Protein AF-A0A969N2L9-F1 (afdb_monomer_lite)

Secondary structure (DSSP, 8-state):
----EEEEEE-TTT-PEEEEEESGGGTEETTEEEHHHH-TTTS-TT-EEE-TTTTTSSEEEE-TTT--BSHHHHHHHHHHHS--------

Sequence (90 aa):
MDDYQLSGDFCPECGSLIQWADCTEQHCDDGYIRLHELAPDWYDEDDLEVCNSCHGTGIREWCSNCGCNYSSYLASLARLAFGGEANADG

pLDDT: mean 72.9, std 15.09, range [42.16, 93.5]

Structure (mmCIF, N/CA/C/O backbone):
data_AF-A0A969N2L9-F1
#
_entry.id   AF-A0A969N2L9-F1
#
loop_
_atom_site.group_PDB
_atom_site.id
_atom_site.type_symbol
_atom_site.label_atom_id
_atom_site.label_alt_id
_atom_site.label_comp_id
_atom_site.label_asym_id
_atom_site.label_entity_id
_atom_site.label_seq_id
_atom_site.pdbx_PDB_ins_code
_atom_site.Cartn_x
_atom_site.Cartn_y
_atom_site.Cartn_z
_atom_site.occupancy
_atom_site.B_iso_or_equiv
_atom_site.auth_seq_id
_atom_site.auth_comp_id
_atom_site.auth_asym_id
_atom_site.auth_atom_id
_atom_site.pdbx_PDB_model_num
ATOM 1 N N . MET A 1 1 ? 1.525 -17.387 6.403 1.00 44.62 1 MET A N 1
ATOM 2 C CA . MET A 1 1 ? 1.213 -16.316 7.364 1.00 44.62 1 MET A CA 1
ATOM 3 C C . MET A 1 1 ? 1.065 -15.105 6.492 1.00 44.62 1 MET A C 1
ATOM 5 O O . MET A 1 1 ? 1.988 -14.872 5.742 1.00 44.62 1 MET A O 1
ATOM 9 N N . ASP A 1 2 ? -0.097 -14.473 6.463 1.00 58.03 2 ASP A N 1
ATOM 10 C CA . ASP A 1 2 ? -0.291 -13.290 5.634 1.00 58.03 2 ASP A CA 1
ATOM 11 C C . ASP A 1 2 ? 0.486 -12.112 6.249 1.00 58.03 2 ASP A C 1
ATOM 13 O O . ASP A 1 2 ? 0.240 -11.750 7.402 1.00 58.03 2 ASP A O 1
ATOM 17 N N . ASP A 1 3 ? 1.432 -11.545 5.501 1.00 73.75 3 ASP A N 1
ATOM 18 C CA . ASP A 1 3 ? 2.379 -10.491 5.904 1.00 73.75 3 ASP A CA 1
ATOM 19 C C . ASP A 1 3 ? 1.732 -9.095 6.044 1.00 73.75 3 ASP A C 1
ATOM 21 O O . ASP A 1 3 ? 2.322 -8.065 5.720 1.00 73.75 3 ASP A O 1
ATOM 25 N N . TYR A 1 4 ? 0.490 -9.036 6.530 1.00 77.75 4 TYR A N 1
ATOM 26 C CA . TYR A 1 4 ? -0.220 -7.780 6.754 1.00 77.75 4 TYR A CA 1
ATOM 27 C C . TYR A 1 4 ? -0.005 -7.231 8.166 1.00 77.75 4 TYR A C 1
ATOM 29 O O . TYR A 1 4 ? 0.079 -7.957 9.159 1.00 77.75 4 TYR A O 1
ATOM 37 N N . GLN A 1 5 ? 0.009 -5.909 8.264 1.00 83.38 5 GLN A N 1
ATOM 38 C CA . GLN A 1 5 ? 0.067 -5.148 9.502 1.00 83.38 5 GLN A CA 1
ATOM 39 C C . GLN A 1 5 ? -1.257 -4.413 9.732 1.00 83.38 5 GLN A C 1
ATOM 41 O O . GLN A 1 5 ? -2.007 -4.116 8.804 1.00 83.38 5 GLN A O 1
ATOM 46 N N . LEU A 1 6 ? -1.587 -4.145 10.996 1.00 81.25 6 LEU A N 1
ATOM 47 C CA . LEU A 1 6 ? -2.747 -3.323 11.340 1.00 81.25 6 LEU A CA 1
ATOM 48 C C . LEU A 1 6 ? -2.351 -1.849 11.256 1.00 81.25 6 LEU A C 1
ATOM 50 O O . LEU A 1 6 ? -1.341 -1.437 11.826 1.00 81.25 6 LEU A O 1
ATOM 54 N N . SER A 1 7 ? -3.156 -1.065 10.551 1.00 73.12 7 SER A N 1
ATOM 55 C CA . SER A 1 7 ? -3.060 0.389 10.540 1.00 73.12 7 SER A CA 1
ATOM 56 C C . SER A 1 7 ? -3.594 0.946 11.861 1.00 73.12 7 SER A C 1
ATOM 58 O O . SER A 1 7 ? -4.435 0.325 12.517 1.00 73.12 7 SER A O 1
ATOM 60 N N . GLY A 1 8 ? -3.113 2.126 12.255 1.00 76.81 8 GLY A N 1
ATOM 61 C CA . GLY A 1 8 ? -3.692 2.887 13.367 1.00 76.81 8 GLY A CA 1
ATOM 62 C C . GLY A 1 8 ? -5.059 3.494 13.031 1.00 76.81 8 GLY A C 1
ATOM 63 O O . GLY A 1 8 ? -5.744 3.985 13.929 1.00 76.81 8 GLY A O 1
ATOM 64 N N . ASP A 1 9 ? -5.454 3.447 11.758 1.00 78.81 9 ASP A N 1
ATOM 65 C CA . ASP A 1 9 ? -6.693 4.010 11.243 1.00 78.81 9 ASP A CA 1
ATOM 66 C C . ASP A 1 9 ? -7.867 3.019 11.258 1.00 78.81 9 ASP A C 1
ATOM 68 O O . ASP A 1 9 ? -7.727 1.796 11.119 1.00 78.81 9 ASP A O 1
ATOM 72 N N . PHE A 1 10 ? -9.067 3.583 11.398 1.00 83.00 10 PHE A N 1
ATOM 73 C CA . PHE A 1 10 ? -10.330 2.850 11.416 1.00 83.00 10 PHE A CA 1
ATOM 74 C C . PHE A 1 10 ? -11.090 3.038 10.106 1.00 83.00 10 PHE A C 1
ATOM 76 O O . PHE A 1 10 ? -11.163 4.141 9.568 1.00 83.00 10 PHE A O 1
ATOM 83 N N . CYS A 1 11 ? -11.720 1.964 9.634 1.00 82.19 11 CYS A N 1
ATOM 84 C CA . CYS A 1 11 ? -12.589 1.966 8.465 1.00 82.19 11 CYS A CA 1
ATOM 85 C C . CYS A 1 11 ? -13.783 2.920 8.663 1.00 82.19 11 CYS A C 1
ATOM 87 O O . CYS A 1 11 ? -14.426 2.822 9.711 1.00 82.19 11 CYS A O 1
ATOM 89 N N . PRO A 1 12 ? -14.185 3.780 7.699 1.00 78.12 12 PRO A N 1
ATOM 90 C CA . PRO A 1 12 ? -15.188 4.803 7.955 1.00 78.12 12 PRO A CA 1
ATOM 91 C C . PRO A 1 12 ? -16.601 4.210 7.825 1.00 78.12 12 PRO A C 1
ATOM 93 O O . PRO A 1 12 ? -17.577 4.827 8.231 1.00 78.12 12 PRO A O 1
ATOM 96 N N . GLU A 1 13 ? -16.701 3.002 7.262 1.00 81.75 13 GLU A N 1
ATOM 97 C CA . GLU A 1 13 ? -17.927 2.281 6.962 1.00 81.75 13 GLU A CA 1
ATOM 98 C C . GLU A 1 13 ? -18.315 1.372 8.122 1.00 81.75 13 GLU A C 1
ATOM 100 O O . GLU A 1 13 ? -19.490 1.252 8.452 1.00 81.75 13 GLU A O 1
ATOM 105 N N . CYS A 1 14 ? 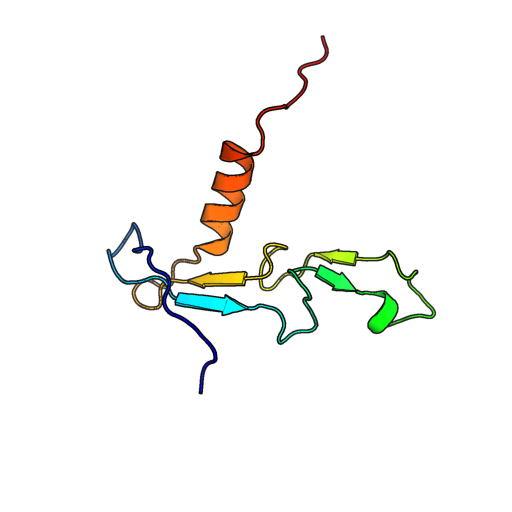-17.332 0.723 8.756 1.00 86.06 14 CYS A N 1
ATOM 106 C CA . CYS A 1 14 ? -17.595 -0.267 9.801 1.00 86.06 14 CYS A CA 1
ATOM 107 C C . CYS A 1 14 ? -16.825 -0.048 11.108 1.00 86.06 14 CYS A C 1
ATOM 109 O O . CYS A 1 14 ? -17.025 -0.807 12.054 1.00 86.06 14 CYS A O 1
ATOM 111 N N . GLY A 1 15 ? -15.927 0.940 11.181 1.00 83.44 15 GLY A N 1
ATOM 112 C CA . GLY A 1 15 ? -15.149 1.250 12.385 1.00 83.44 15 GLY A CA 1
ATOM 113 C C . GLY A 1 15 ? -14.125 0.185 12.790 1.00 83.44 15 GLY A C 1
ATOM 114 O O . GLY A 1 15 ? -13.586 0.254 13.888 1.00 83.44 15 GLY A O 1
ATOM 115 N N . SER A 1 16 ? -13.864 -0.819 11.947 1.00 87.38 16 SER A N 1
ATOM 116 C CA . SER A 1 16 ? -12.831 -1.834 12.202 1.00 87.38 16 SER A CA 1
ATOM 117 C C . SER A 1 16 ? -11.442 -1.324 11.826 1.00 87.38 16 SER A C 1
ATOM 119 O O . SER A 1 16 ? -11.326 -0.457 10.963 1.00 87.38 16 SER A O 1
ATOM 121 N N . LEU A 1 17 ? -10.391 -1.886 12.428 1.00 84.56 17 LEU A N 1
ATOM 122 C CA . LEU A 1 17 ? -9.011 -1.549 12.069 1.00 84.56 17 LEU A CA 1
ATOM 123 C C . LEU A 1 17 ? -8.723 -1.910 10.610 1.00 84.56 17 LEU A C 1
ATOM 125 O O . LEU A 1 17 ? -9.091 -2.992 10.133 1.00 84.56 17 LEU A O 1
ATOM 129 N N . ILE A 1 18 ? -8.070 -0.990 9.912 1.00 85.31 18 ILE A N 1
ATOM 130 C CA . ILE A 1 18 ? -7.614 -1.199 8.540 1.00 85.31 18 ILE A CA 1
ATOM 131 C C . ILE A 1 18 ? -6.360 -2.068 8.584 1.00 85.31 18 ILE A C 1
ATOM 133 O O . ILE A 1 18 ? -5.542 -1.957 9.493 1.00 85.31 18 ILE A O 1
ATOM 137 N N . GLN A 1 19 ? -6.223 -2.963 7.618 1.00 87.38 19 GLN A N 1
ATOM 138 C CA . GLN A 1 19 ? -5.019 -3.752 7.407 1.00 87.38 19 GLN A CA 1
ATOM 139 C C . GLN A 1 19 ? -4.254 -3.159 6.239 1.00 87.38 19 GLN A C 1
ATOM 141 O O . GLN A 1 19 ? -4.859 -2.706 5.268 1.00 87.38 19 GLN A O 1
ATOM 146 N N . TRP A 1 20 ? -2.936 -3.168 6.334 1.00 82.75 20 TRP A N 1
ATOM 147 C CA . TRP A 1 20 ? -2.058 -2.734 5.269 1.00 82.75 20 TRP A CA 1
ATOM 148 C C . TRP A 1 20 ? -0.949 -3.752 5.052 1.00 82.75 20 TRP A C 1
ATOM 150 O O . TRP A 1 20 ? -0.572 -4.483 5.963 1.00 82.75 20 TRP A O 1
ATOM 160 N N . ALA A 1 21 ? -0.451 -3.830 3.830 1.00 82.44 21 ALA A N 1
ATOM 161 C CA . ALA A 1 21 ? 0.719 -4.626 3.498 1.00 82.44 21 ALA A CA 1
ATOM 162 C C . ALA A 1 21 ? 1.525 -3.908 2.422 1.00 82.44 21 ALA A C 1
ATOM 164 O O . ALA A 1 21 ? 0.948 -3.247 1.550 1.00 82.44 21 ALA A O 1
ATOM 165 N N . ASP A 1 22 ? 2.842 -4.058 2.482 1.00 78.69 22 ASP A N 1
ATOM 166 C CA . ASP A 1 22 ? 3.738 -3.613 1.424 1.00 78.69 22 ASP A CA 1
ATOM 167 C C . ASP A 1 22 ? 3.441 -4.361 0.122 1.00 78.69 22 ASP A C 1
ATOM 169 O O . ASP A 1 22 ? 3.177 -5.565 0.105 1.00 78.69 22 ASP A O 1
ATOM 173 N N . CYS A 1 23 ? 3.475 -3.641 -0.996 1.00 76.75 23 CYS A N 1
ATOM 174 C CA . CYS A 1 23 ? 3.345 -4.242 -2.322 1.00 76.75 23 CYS A CA 1
ATOM 175 C C . CYS A 1 23 ? 4.677 -4.783 -2.868 1.00 76.75 23 CYS A C 1
ATOM 177 O O . CYS A 1 23 ? 4.703 -5.364 -3.954 1.00 76.75 23 CYS A O 1
ATOM 179 N N . THR A 1 24 ? 5.756 -4.660 -2.092 1.00 68.94 24 THR A N 1
ATOM 180 C CA . THR A 1 24 ? 7.130 -5.047 -2.442 1.00 68.94 24 THR A CA 1
ATOM 181 C C . THR A 1 24 ? 7.274 -6.528 -2.805 1.00 68.94 24 THR A C 1
ATOM 183 O O . THR A 1 24 ? 8.153 -6.887 -3.584 1.00 68.94 24 THR A O 1
ATOM 186 N N . GLU A 1 25 ? 6.383 -7.402 -2.328 1.00 63.88 25 GLU A N 1
ATOM 187 C CA . GLU A 1 25 ? 6.431 -8.842 -2.628 1.00 63.88 25 GLU A CA 1
ATOM 188 C C . GLU A 1 25 ? 6.198 -9.202 -4.110 1.00 63.88 25 GLU A C 1
ATOM 190 O O . GLU A 1 25 ? 6.495 -10.326 -4.508 1.00 63.88 25 GLU A O 1
ATOM 195 N N . GLN A 1 26 ? 5.701 -8.284 -4.951 1.00 62.06 26 GLN A N 1
ATOM 196 C CA . GLN A 1 26 ? 5.333 -8.580 -6.347 1.00 62.06 26 GLN A CA 1
ATOM 197 C C . GLN A 1 26 ? 6.146 -7.825 -7.410 1.00 62.06 26 GLN A C 1
ATOM 199 O O . GLN A 1 26 ? 5.605 -7.479 -8.456 1.00 62.06 26 GLN A O 1
ATOM 204 N N . HIS A 1 27 ? 7.434 -7.557 -7.166 1.00 67.69 27 HIS A N 1
ATOM 205 C CA . HIS A 1 27 ? 8.265 -6.697 -8.035 1.00 67.69 27 HIS A CA 1
ATOM 206 C C . HIS A 1 27 ? 7.729 -5.260 -8.170 1.00 67.69 27 HIS A C 1
ATOM 208 O O . HIS A 1 27 ? 8.094 -4.540 -9.096 1.00 67.69 27 HIS A O 1
ATOM 214 N N . CYS A 1 28 ? 6.869 -4.849 -7.236 1.00 75.38 28 CYS A N 1
ATOM 215 C CA . CYS A 1 28 ? 6.371 -3.489 -7.118 1.00 75.38 28 CYS A CA 1
ATOM 216 C C . CYS A 1 28 ? 7.141 -2.772 -6.012 1.00 75.38 28 CYS A C 1
ATOM 218 O O . CYS A 1 28 ? 6.690 -2.715 -4.869 1.00 75.38 28 CYS A O 1
ATOM 220 N N . ASP A 1 29 ? 8.313 -2.256 -6.357 1.00 74.88 29 ASP A N 1
ATOM 221 C CA . ASP A 1 29 ? 9.163 -1.484 -5.456 1.00 74.88 29 ASP A CA 1
ATOM 222 C C . ASP A 1 29 ? 8.580 -0.071 -5.322 1.00 74.88 29 ASP A C 1
ATOM 224 O O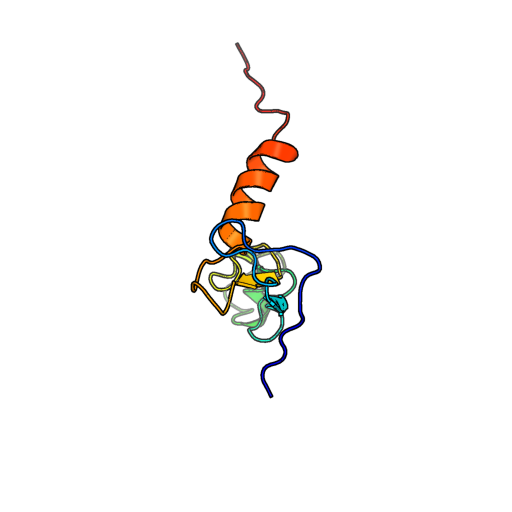 . ASP A 1 29 ? 8.396 0.628 -6.318 1.00 74.88 29 ASP A O 1
ATOM 228 N N . ASP A 1 30 ? 8.185 0.317 -4.107 1.00 74.31 30 ASP A N 1
ATOM 229 C CA . ASP A 1 30 ? 7.507 1.599 -3.829 1.00 74.31 30 ASP A CA 1
ATOM 230 C C . ASP A 1 30 ? 6.227 1.833 -4.670 1.00 74.31 30 ASP A C 1
ATOM 232 O O . ASP A 1 30 ? 5.744 2.944 -4.862 1.00 74.31 30 ASP A O 1
ATOM 236 N N . GLY A 1 31 ? 5.637 0.749 -5.184 1.00 77.00 31 GLY A N 1
ATOM 237 C CA . GLY A 1 31 ? 4.440 0.786 -6.021 1.00 77.00 31 GLY A CA 1
ATOM 238 C C . GLY A 1 31 ? 4.706 0.951 -7.510 1.00 77.00 31 GLY A C 1
ATOM 239 O O . GLY A 1 31 ? 3.755 1.067 -8.287 1.00 77.00 31 GLY A O 1
ATOM 240 N N . TYR A 1 32 ? 5.965 0.868 -7.921 1.00 82.38 32 TYR A N 1
ATOM 241 C CA . TYR A 1 32 ? 6.377 0.874 -9.314 1.00 82.38 32 TYR A CA 1
ATOM 242 C C . TYR A 1 32 ? 7.081 -0.431 -9.667 1.00 82.38 32 TYR A C 1
ATOM 244 O O . TYR A 1 32 ? 7.779 -1.038 -8.861 1.00 82.38 32 TYR A O 1
ATOM 252 N N . ILE A 1 33 ? 6.878 -0.872 -10.896 1.00 86.00 33 ILE A N 1
ATOM 253 C CA . ILE A 1 33 ? 7.534 -2.030 -11.475 1.00 86.00 33 ILE A CA 1
ATOM 254 C C . ILE A 1 33 ? 8.652 -1.498 -12.362 1.00 86.00 33 ILE A C 1
ATOM 256 O O . ILE A 1 33 ? 8.391 -0.767 -13.318 1.00 86.00 33 ILE A O 1
ATOM 260 N N . ARG A 1 34 ? 9.897 -1.865 -12.052 1.00 87.06 34 ARG A N 1
ATOM 261 C CA . ARG A 1 34 ? 11.057 -1.546 -12.892 1.00 87.06 34 ARG A CA 1
ATOM 262 C C . ARG A 1 34 ? 11.056 -2.465 -14.110 1.00 87.06 34 ARG A C 1
ATOM 264 O O . ARG A 1 34 ? 11.462 -3.623 -14.013 1.00 87.06 34 ARG A O 1
ATOM 271 N N . LEU A 1 35 ? 10.591 -1.970 -15.258 1.00 86.94 35 LEU A N 1
ATOM 272 C CA . LEU A 1 35 ? 10.437 -2.777 -16.476 1.00 86.94 35 LEU A CA 1
ATOM 273 C C . LEU A 1 35 ? 11.785 -3.294 -16.997 1.00 86.94 35 LEU A C 1
ATOM 275 O O . LEU A 1 35 ? 11.857 -4.412 -17.511 1.00 86.94 35 LEU A O 1
ATOM 279 N N . HIS A 1 36 ? 12.860 -2.535 -16.770 1.00 86.94 36 HIS A N 1
ATOM 280 C CA . HIS A 1 36 ? 14.228 -2.954 -17.071 1.00 86.94 36 HIS A CA 1
ATOM 281 C C . HIS A 1 36 ? 14.637 -4.249 -16.356 1.00 86.94 36 HIS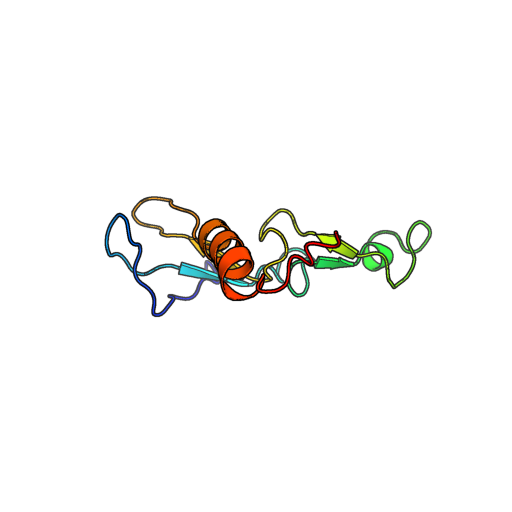 A C 1
ATOM 283 O O . HIS A 1 36 ? 15.318 -5.085 -16.940 1.00 86.94 36 HIS A O 1
ATOM 289 N N . GLU A 1 37 ? 14.195 -4.468 -15.111 1.00 85.56 37 GLU A N 1
ATOM 290 C CA . GLU A 1 37 ? 14.521 -5.700 -14.377 1.00 85.56 37 GLU A CA 1
ATOM 291 C C . GLU A 1 37 ? 13.815 -6.933 -14.967 1.00 85.56 37 GLU A C 1
ATOM 293 O O . GLU A 1 37 ? 14.306 -8.054 -14.829 1.00 85.56 37 GLU A O 1
ATOM 298 N N . LEU A 1 38 ? 12.678 -6.740 -15.642 1.00 83.81 38 LEU A N 1
ATOM 299 C CA . LEU A 1 38 ? 11.913 -7.811 -16.286 1.00 83.81 38 LEU A CA 1
ATOM 300 C C . LEU A 1 38 ? 12.389 -8.097 -17.713 1.00 83.81 38 LEU A C 1
ATOM 302 O O . LEU A 1 38 ? 12.452 -9.260 -18.119 1.00 83.81 38 LEU A O 1
ATOM 306 N N . ALA A 1 39 ? 12.689 -7.052 -18.484 1.00 88.00 39 ALA A N 1
ATOM 307 C CA . ALA A 1 39 ? 13.079 -7.158 -19.885 1.00 88.00 39 ALA A CA 1
ATOM 308 C C . ALA A 1 39 ? 14.094 -6.057 -20.267 1.00 88.00 39 ALA A C 1
ATOM 310 O O . ALA A 1 39 ? 13.734 -5.098 -20.951 1.00 88.00 39 ALA A O 1
ATOM 311 N N . PRO A 1 40 ? 15.375 -6.210 -19.883 1.00 88.00 40 PRO A N 1
ATOM 312 C CA . PRO A 1 40 ? 16.401 -5.178 -20.069 1.00 88.00 40 PRO A CA 1
ATOM 313 C C . PRO A 1 40 ? 16.735 -4.892 -21.540 1.00 88.00 40 PRO A C 1
ATOM 315 O O . PRO A 1 40 ? 17.232 -3.821 -21.861 1.00 88.00 40 PRO A O 1
ATOM 318 N N . ASP A 1 41 ? 16.452 -5.829 -22.452 1.00 93.50 41 ASP A N 1
ATOM 319 C CA . ASP A 1 41 ? 16.606 -5.623 -23.899 1.00 93.50 41 ASP A CA 1
ATOM 320 C C . ASP A 1 41 ? 15.512 -4.726 -24.513 1.00 93.50 41 ASP A C 1
ATOM 322 O O . ASP A 1 41 ? 15.662 -4.267 -25.646 1.00 93.50 41 ASP A O 1
ATOM 326 N N . TRP A 1 42 ? 14.394 -4.518 -23.809 1.00 91.38 42 TRP A N 1
ATOM 327 C CA . TRP A 1 42 ? 13.211 -3.813 -24.324 1.00 91.38 42 TRP A CA 1
ATOM 328 C C . TRP A 1 42 ? 12.933 -2.480 -23.631 1.00 91.38 42 TRP A C 1
ATOM 330 O O . TRP A 1 42 ? 12.208 -1.663 -24.196 1.00 91.38 42 TRP A O 1
ATOM 340 N N . TYR A 1 43 ? 13.484 -2.277 -22.437 1.00 89.81 43 TYR A N 1
ATOM 341 C CA . TYR A 1 43 ? 13.196 -1.143 -21.565 1.00 89.81 43 TYR A CA 1
ATOM 342 C C . TYR A 1 43 ? 14.492 -0.562 -21.010 1.00 89.81 43 TYR A C 1
ATOM 344 O O . TYR A 1 43 ? 15.423 -1.316 -20.719 1.00 89.81 43 TYR A O 1
ATOM 352 N N . ASP A 1 44 ? 14.545 0.753 -20.837 1.00 90.81 44 ASP A N 1
ATOM 353 C CA . ASP A 1 44 ? 15.668 1.461 -20.223 1.00 90.81 44 ASP A CA 1
ATOM 354 C C . ASP A 1 44 ? 15.558 1.441 -18.685 1.00 90.81 44 ASP A C 1
ATOM 356 O O . ASP A 1 44 ? 14.492 1.191 -18.128 1.0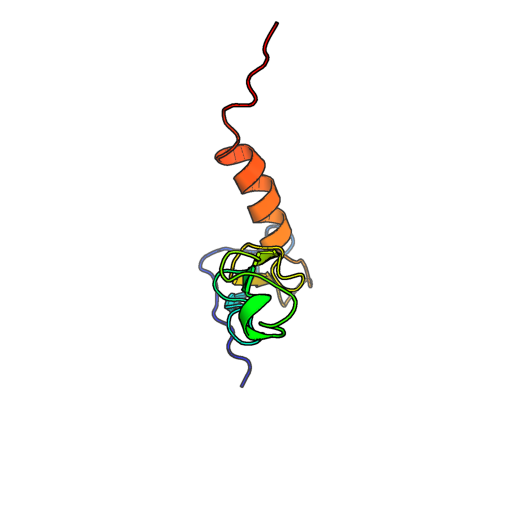0 90.81 44 ASP A O 1
ATOM 360 N N . GLU A 1 45 ? 16.655 1.713 -17.970 1.00 86.19 45 GLU A N 1
ATOM 361 C CA . GLU A 1 45 ? 16.710 1.677 -16.491 1.00 86.19 45 GLU A CA 1
ATOM 362 C C . GLU A 1 45 ? 15.694 2.618 -15.802 1.00 86.19 45 GLU A C 1
ATOM 364 O O . GLU A 1 45 ? 15.290 2.362 -14.667 1.00 86.19 45 GLU A O 1
ATOM 369 N N . ASP A 1 46 ? 15.257 3.674 -16.497 1.00 84.44 46 ASP A N 1
ATOM 370 C CA . ASP A 1 46 ? 14.253 4.647 -16.040 1.00 84.44 46 ASP A CA 1
ATOM 371 C C . ASP A 1 46 ? 12.799 4.257 -16.394 1.00 84.44 46 ASP A C 1
ATOM 373 O O . ASP A 1 46 ? 11.859 4.941 -15.979 1.00 84.44 46 ASP A O 1
ATOM 377 N N . ASP A 1 47 ? 12.570 3.171 -17.144 1.00 86.44 47 ASP A N 1
ATOM 378 C CA . ASP A 1 47 ? 11.219 2.724 -17.494 1.00 86.44 47 ASP A CA 1
ATOM 379 C C . ASP A 1 47 ? 10.520 2.069 -16.289 1.00 86.44 47 ASP A C 1
ATOM 381 O O . ASP A 1 47 ? 10.757 0.908 -15.924 1.00 86.44 47 ASP A O 1
ATOM 385 N N . LEU A 1 48 ? 9.611 2.838 -15.685 1.00 85.69 48 LEU A N 1
ATOM 386 C CA . LEU A 1 48 ? 8.776 2.439 -14.556 1.00 85.69 48 LEU A CA 1
ATOM 387 C C . LEU A 1 48 ? 7.312 2.285 -14.981 1.00 85.69 48 LEU A C 1
ATOM 389 O O . LEU A 1 48 ? 6.723 3.188 -15.577 1.00 85.69 48 LEU A O 1
ATOM 393 N N . GLU A 1 49 ? 6.685 1.179 -14.589 1.00 85.25 49 GLU A N 1
ATOM 394 C CA . GLU A 1 49 ? 5.241 0.973 -14.725 1.00 85.25 49 GLU A CA 1
ATOM 395 C C . GLU A 1 49 ? 4.547 1.059 -13.365 1.00 85.25 49 GLU A C 1
ATOM 397 O O . GLU A 1 49 ? 5.038 0.554 -12.359 1.00 85.25 49 GLU A O 1
ATOM 402 N N . VAL A 1 50 ? 3.374 1.691 -13.313 1.00 83.12 50 VAL A N 1
ATOM 403 C CA . VAL A 1 50 ? 2.583 1.755 -12.079 1.00 83.12 50 VAL A CA 1
ATOM 404 C C . VAL A 1 50 ? 2.078 0.359 -11.725 1.00 83.12 50 VAL A C 1
ATOM 406 O O . VAL A 1 50 ? 1.350 -0.270 -12.493 1.00 83.12 50 VAL A O 1
ATOM 409 N N . CYS A 1 51 ? 2.395 -0.102 -10.518 1.00 82.81 51 CYS A N 1
ATOM 410 C CA . CYS A 1 51 ? 1.925 -1.386 -10.029 1.00 82.81 51 CYS A CA 1
ATOM 411 C C . CYS A 1 51 ? 0.402 -1.406 -9.914 1.00 82.81 51 CYS A C 1
ATOM 413 O O . CYS A 1 51 ? -0.180 -0.663 -9.124 1.00 82.81 51 CYS A O 1
ATOM 415 N N . ASN A 1 52 ? -0.262 -2.319 -10.618 1.00 75.12 52 ASN A N 1
ATOM 416 C CA . ASN A 1 52 ? -1.721 -2.418 -10.562 1.00 75.12 52 ASN A CA 1
ATOM 417 C C . ASN A 1 52 ? -2.241 -2.971 -9.215 1.00 75.12 52 ASN A C 1
ATOM 419 O O . ASN A 1 52 ? -3.410 -2.815 -8.889 1.00 75.12 52 ASN A O 1
ATOM 423 N N . SER A 1 53 ? -1.396 -3.611 -8.399 1.00 73.44 53 SER A N 1
ATOM 424 C CA . SER A 1 53 ? -1.820 -4.155 -7.097 1.00 73.44 53 SER A CA 1
ATOM 425 C C . SER A 1 53 ? -1.948 -3.104 -5.988 1.00 73.44 53 SER A C 1
ATOM 427 O O . SER A 1 53 ? -2.801 -3.258 -5.116 1.00 73.44 53 SER A O 1
ATOM 429 N N . CYS A 1 54 ? -1.138 -2.042 -6.020 1.00 74.44 54 CYS A N 1
ATOM 430 C CA . CYS A 1 54 ? -1.218 -0.907 -5.085 1.00 74.44 54 CYS A CA 1
ATOM 431 C C . CYS A 1 54 ? -1.459 0.436 -5.787 1.00 74.44 54 CYS A C 1
ATOM 433 O O . CYS A 1 54 ? -1.398 1.478 -5.155 1.00 74.44 54 CYS A O 1
ATOM 435 N N . HIS A 1 55 ? -1.705 0.442 -7.096 1.00 75.69 55 HIS A N 1
ATOM 436 C CA . HIS A 1 55 ? -1.931 1.653 -7.890 1.00 75.69 55 HIS A CA 1
ATOM 437 C C . HIS A 1 55 ? -0.857 2.747 -7.703 1.00 75.69 55 HIS A C 1
ATOM 439 O O . HIS A 1 55 ? -1.178 3.936 -7.737 1.00 75.69 55 HIS A O 1
ATOM 445 N N . GLY A 1 56 ? 0.409 2.365 -7.498 1.00 73.88 56 GLY A N 1
ATOM 446 C CA . GLY A 1 56 ? 1.508 3.326 -7.342 1.00 73.88 56 GLY A CA 1
ATOM 447 C C . GLY A 1 56 ? 1.678 3.916 -5.944 1.00 73.88 56 GLY A C 1
ATOM 448 O O . GLY A 1 56 ? 2.388 4.905 -5.807 1.00 73.88 56 GLY A O 1
ATOM 449 N N . THR A 1 57 ? 1.027 3.363 -4.912 1.00 75.19 57 THR A N 1
ATOM 450 C CA . THR A 1 57 ? 1.163 3.859 -3.527 1.00 75.19 57 THR A CA 1
ATOM 451 C C . THR A 1 57 ? 2.208 3.116 -2.697 1.00 75.19 57 THR A C 1
ATOM 453 O O . THR A 1 57 ? 2.411 3.473 -1.542 1.00 75.19 57 THR A O 1
ATOM 456 N N . GLY A 1 58 ? 2.796 2.031 -3.211 1.00 78.12 58 GLY A N 1
ATOM 457 C CA . GLY A 1 58 ? 3.751 1.180 -2.482 1.00 78.12 58 GLY A CA 1
ATOM 458 C C . GLY A 1 58 ? 3.131 0.274 -1.422 1.00 78.12 58 GLY A C 1
ATOM 459 O O . GLY A 1 58 ? 3.631 -0.819 -1.179 1.00 78.12 58 GLY A O 1
ATOM 460 N N . ILE A 1 59 ? 1.976 0.650 -0.880 1.00 78.25 59 ILE A N 1
ATOM 461 C CA . ILE A 1 59 ? 1.232 -0.118 0.121 1.00 78.25 59 ILE A CA 1
ATOM 462 C C . ILE A 1 59 ? -0.203 -0.390 -0.336 1.00 78.25 59 ILE A C 1
ATOM 464 O O . ILE A 1 59 ? -0.845 0.451 -0.964 1.00 78.25 59 ILE A O 1
ATOM 468 N N . ARG A 1 60 ? -0.740 -1.563 -0.003 1.00 79.75 60 ARG A N 1
ATOM 469 C CA . ARG A 1 60 ? -2.167 -1.891 -0.152 1.00 79.75 60 ARG A CA 1
ATOM 470 C C . ARG A 1 60 ? -2.843 -1.800 1.204 1.00 79.75 60 ARG A C 1
ATOM 472 O O . ARG A 1 60 ? -2.398 -2.446 2.140 1.00 79.75 60 ARG A O 1
ATOM 479 N N . GLU A 1 61 ? -3.953 -1.078 1.288 1.00 82.06 61 GLU A N 1
ATOM 480 C CA . GLU A 1 61 ? -4.744 -0.940 2.512 1.00 82.06 61 GLU A CA 1
ATOM 481 C C . GLU A 1 61 ? -6.161 -1.448 2.273 1.00 82.06 61 GLU A C 1
ATOM 483 O O . GLU A 1 61 ? -6.807 -1.075 1.292 1.00 82.06 61 GLU A O 1
ATOM 488 N N . TRP A 1 62 ? -6.673 -2.296 3.156 1.00 83.25 62 TRP A N 1
ATOM 489 C CA . TRP A 1 62 ? -8.017 -2.849 3.049 1.00 83.25 62 TRP A CA 1
ATOM 490 C C . TRP A 1 62 ? -8.620 -3.114 4.424 1.00 83.25 62 TRP A C 1
ATOM 492 O O . TRP A 1 62 ? -7.927 -3.372 5.406 1.00 83.25 62 TRP A O 1
ATOM 502 N N . CYS A 1 63 ? -9.945 -3.080 4.508 1.00 86.88 63 CYS A N 1
ATOM 503 C CA . CYS A 1 63 ? -10.654 -3.511 5.702 1.00 86.88 63 CYS A CA 1
ATOM 504 C C . CYS A 1 63 ? -11.130 -4.957 5.540 1.00 86.88 63 CYS A C 1
ATOM 506 O O . CYS A 1 63 ? -12.011 -5.230 4.729 1.00 86.88 63 CYS A O 1
ATOM 508 N N . SER A 1 64 ? -10.620 -5.882 6.352 1.00 83.94 64 SER A N 1
ATOM 509 C CA . SER A 1 64 ? -11.037 -7.296 6.304 1.00 83.94 64 SER A CA 1
ATOM 510 C C . SER A 1 64 ? -12.465 -7.553 6.804 1.00 83.94 64 SER A C 1
ATOM 512 O O . SER A 1 64 ? -12.983 -8.647 6.612 1.00 83.94 64 SER A O 1
ATOM 514 N N . ASN A 1 65 ? -13.114 -6.565 7.430 1.00 85.31 65 ASN A N 1
ATOM 515 C CA . ASN A 1 65 ? -14.482 -6.703 7.932 1.00 85.31 65 ASN A CA 1
ATOM 516 C C . ASN A 1 65 ? -15.542 -6.382 6.863 1.00 85.31 65 ASN A C 1
ATOM 518 O O . ASN A 1 65 ? -16.492 -7.139 6.694 1.00 85.31 65 ASN A O 1
ATOM 522 N N . CYS A 1 66 ? -15.384 -5.277 6.126 1.00 83.75 66 CYS A N 1
ATOM 523 C CA . CYS A 1 66 ? -16.327 -4.866 5.075 1.00 83.75 66 CYS A CA 1
ATOM 524 C C . CYS A 1 66 ? -15.802 -5.060 3.644 1.00 83.75 66 CYS A C 1
ATOM 526 O O . CYS A 1 66 ? -16.571 -4.933 2.697 1.00 83.75 66 CYS A O 1
ATOM 528 N N . GLY A 1 67 ? -14.515 -5.373 3.466 1.00 77.12 67 GLY A N 1
ATOM 529 C CA . GLY A 1 67 ? -13.891 -5.574 2.156 1.00 77.12 67 GLY A CA 1
ATOM 530 C C . GLY A 1 67 ? -13.518 -4.284 1.419 1.00 77.12 67 GLY A C 1
ATOM 531 O O . GLY A 1 67 ? -13.083 -4.351 0.272 1.00 77.12 67 GLY A O 1
ATOM 532 N N . CYS A 1 68 ? -13.672 -3.111 2.042 1.00 75.12 68 CYS A N 1
ATOM 533 C CA . CYS A 1 68 ? -13.374 -1.835 1.392 1.00 75.12 68 CYS A CA 1
ATOM 534 C C . CYS A 1 68 ? -11.859 -1.643 1.223 1.00 75.12 68 CYS A C 1
ATOM 536 O O . CYS A 1 68 ? -11.095 -1.836 2.173 1.00 75.12 68 CYS A O 1
ATOM 538 N N . ASN A 1 69 ? -11.433 -1.240 0.021 1.00 71.44 69 ASN A N 1
ATOM 539 C CA . ASN A 1 69 ? -10.040 -0.920 -0.288 1.00 71.44 69 ASN A CA 1
ATOM 540 C C . ASN A 1 69 ? -9.761 0.563 0.006 1.00 71.44 69 ASN A C 1
ATOM 542 O O . ASN A 1 69 ? -10.397 1.462 -0.550 1.00 71.44 69 ASN A O 1
ATOM 546 N N . TYR A 1 70 ? -8.817 0.799 0.907 1.00 69.56 70 TYR A N 1
ATOM 547 C CA . TYR A 1 70 ? -8.471 2.107 1.447 1.00 69.56 70 TYR A CA 1
ATOM 548 C C . TYR A 1 70 ? -7.374 2.827 0.675 1.00 69.56 70 TYR A C 1
ATOM 550 O O . TYR A 1 70 ? -7.394 4.057 0.614 1.00 69.56 70 TYR A O 1
ATOM 558 N N . SER A 1 71 ? -6.485 2.074 0.027 1.00 63.47 71 SER A N 1
ATOM 559 C CA . SER A 1 71 ? -5.382 2.626 -0.768 1.00 63.47 71 SER A CA 1
ATOM 560 C C . SE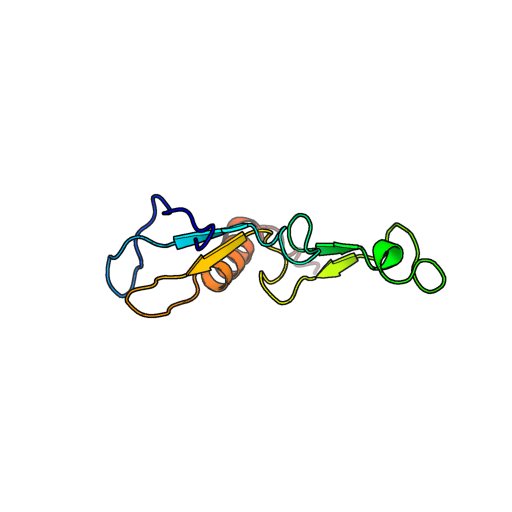R A 1 71 ? -5.925 3.528 -1.891 1.00 63.47 71 SER A C 1
ATOM 562 O O . SER A 1 71 ? -5.439 4.636 -2.113 1.00 63.47 71 SER A O 1
ATOM 564 N N . SER A 1 72 ? -7.063 3.161 -2.493 1.00 56.38 72 SER A N 1
ATOM 565 C CA . SER A 1 72 ? -7.790 4.014 -3.447 1.00 56.38 72 SER A CA 1
ATOM 566 C C . SER A 1 72 ? -8.375 5.301 -2.843 1.00 56.38 72 SER A C 1
ATOM 568 O O . SER A 1 72 ? -8.471 6.319 -3.535 1.00 56.38 72 SER A O 1
ATOM 570 N N . TYR A 1 73 ? -8.774 5.283 -1.569 1.00 57.59 73 TYR A N 1
ATOM 571 C CA . TYR A 1 73 ? -9.389 6.433 -0.901 1.00 57.59 73 TYR A CA 1
ATOM 572 C C . TYR A 1 73 ? -8.330 7.461 -0.497 1.00 57.59 73 TYR A C 1
ATOM 574 O O . TYR A 1 73 ? -8.507 8.653 -0.744 1.00 57.59 73 TYR A O 1
ATOM 582 N N . LEU A 1 74 ? -7.192 7.001 0.035 1.00 57.62 74 LEU A N 1
ATOM 583 C CA . LEU A 1 74 ? -6.052 7.864 0.336 1.00 57.62 74 LEU A CA 1
ATOM 584 C C . LEU A 1 74 ? -5.340 8.350 -0.922 1.00 57.62 74 LEU A C 1
ATOM 586 O O . LEU A 1 74 ? -4.974 9.512 -0.943 1.00 57.62 74 LEU A O 1
ATOM 590 N N . ALA A 1 75 ? -5.232 7.576 -2.006 1.00 54.91 75 ALA A N 1
ATOM 591 C CA . ALA A 1 75 ? -4.738 8.109 -3.283 1.00 54.91 75 ALA A CA 1
ATOM 592 C C . ALA A 1 75 ? -5.637 9.243 -3.818 1.00 54.91 75 ALA A C 1
ATOM 594 O O . ALA A 1 75 ? -5.157 10.255 -4.334 1.00 54.91 75 ALA A O 1
ATOM 595 N N . SER A 1 76 ? -6.955 9.108 -3.643 1.00 51.38 76 SER A N 1
ATOM 596 C CA . SER A 1 76 ? -7.927 10.145 -4.010 1.00 51.38 76 SER A CA 1
ATOM 597 C C . SER A 1 76 ? -7.833 11.371 -3.096 1.00 51.38 76 SER A 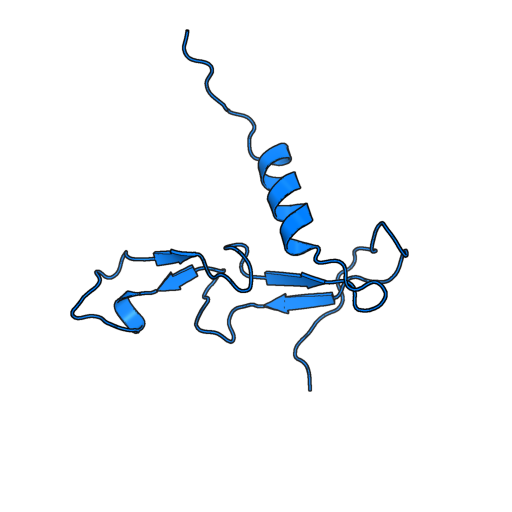C 1
ATOM 599 O O . SER A 1 76 ? -7.881 12.502 -3.577 1.00 51.38 76 SER A O 1
ATOM 601 N N . LEU A 1 77 ? -7.643 11.169 -1.788 1.00 50.16 77 LEU A N 1
ATOM 602 C CA . LEU A 1 77 ? -7.448 12.251 -0.823 1.00 50.16 77 LEU A CA 1
ATOM 603 C C . LEU A 1 77 ? -6.066 12.896 -0.929 1.00 50.16 77 LEU A C 1
ATOM 605 O O . LEU A 1 77 ? -5.975 14.098 -0.764 1.00 50.16 77 LEU A O 1
ATOM 609 N N . ALA A 1 78 ? -5.010 12.162 -1.262 1.00 49.25 78 ALA A N 1
ATOM 610 C CA . ALA A 1 78 ? -3.669 12.685 -1.495 1.00 49.25 78 ALA A CA 1
ATOM 611 C C . ALA A 1 78 ? -3.645 13.563 -2.749 1.00 49.25 78 ALA A C 1
ATOM 613 O O . ALA A 1 78 ? -3.052 14.636 -2.725 1.00 49.25 78 ALA A O 1
ATOM 614 N N . ARG A 1 79 ? -4.387 13.200 -3.806 1.00 46.72 79 ARG A N 1
ATOM 615 C CA . ARG A 1 79 ? -4.642 14.113 -4.936 1.00 46.72 79 ARG A CA 1
ATOM 616 C C . ARG A 1 79 ? -5.372 15.388 -4.506 1.00 46.72 79 ARG A C 1
ATOM 618 O O . ARG A 1 79 ? -5.112 16.440 -5.072 1.00 46.72 79 ARG A O 1
ATOM 625 N N . LEU A 1 80 ? -6.255 15.317 -3.511 1.00 46.81 80 LEU A N 1
ATOM 626 C CA . LEU A 1 80 ? -6.971 16.484 -2.977 1.00 46.81 80 LEU A CA 1
ATOM 627 C C . LEU A 1 80 ? -6.154 17.285 -1.942 1.00 46.81 80 LEU A C 1
ATOM 629 O O . LEU A 1 80 ? -6.353 18.489 -1.821 1.00 46.81 80 LEU A O 1
ATOM 633 N N . ALA A 1 81 ? -5.245 16.643 -1.206 1.00 44.50 81 ALA A N 1
ATOM 634 C CA . ALA A 1 81 ? -4.484 17.220 -0.095 1.00 44.50 81 ALA A CA 1
ATOM 635 C C . ALA A 1 81 ? -3.087 17.710 -0.511 1.00 44.50 81 ALA A C 1
ATOM 637 O O . ALA A 1 81 ? -2.590 18.673 0.065 1.00 44.50 81 ALA A O 1
ATOM 638 N N . PHE A 1 82 ? -2.479 17.090 -1.527 1.00 45.12 82 PHE A N 1
ATOM 639 C CA . PHE A 1 82 ? -1.190 17.480 -2.112 1.00 45.12 82 PHE A CA 1
ATOM 640 C C . PHE A 1 82 ? -1.322 18.048 -3.539 1.00 45.12 82 PHE A C 1
ATOM 642 O O . PHE A 1 82 ? -0.347 18.548 -4.086 1.00 45.12 82 PHE A O 1
ATOM 649 N N . GLY A 1 83 ? -2.521 18.046 -4.137 1.00 42.28 83 GLY A N 1
ATOM 650 C CA . GLY A 1 83 ? -2.824 18.680 -5.431 1.00 42.28 83 GLY A CA 1
ATOM 651 C C . GLY A 1 83 ? -3.216 20.155 -5.322 1.00 42.28 83 GLY A C 1
ATOM 652 O O . GLY A 1 83 ? -4.152 20.607 -5.980 1.00 42.28 83 GLY A O 1
ATOM 653 N N . GLY A 1 84 ? -2.512 20.906 -4.480 1.00 43.97 84 GLY A N 1
ATOM 654 C CA . GLY A 1 84 ? -2.635 22.353 -4.359 1.00 43.97 84 GLY A CA 1
ATOM 655 C C . GLY A 1 84 ? -1.759 23.114 -5.352 1.00 43.97 84 GLY A C 1
ATOM 656 O O . GLY A 1 84 ? -1.037 23.990 -4.913 1.00 43.97 84 GLY A O 1
ATOM 657 N N . GLU A 1 85 ? -1.814 22.799 -6.649 1.00 44.53 85 GLU A N 1
ATOM 658 C CA . GLU A 1 85 ? -1.423 23.715 -7.741 1.00 44.53 85 GLU A CA 1
ATOM 659 C C . GLU A 1 85 ? -1.839 23.162 -9.115 1.00 44.53 85 GLU A C 1
ATOM 661 O O . GLU A 1 85 ? -1.029 22.852 -9.985 1.00 44.53 85 GLU A O 1
ATOM 666 N N . ALA A 1 86 ? -3.151 23.081 -9.356 1.00 44.91 86 ALA A N 1
ATOM 667 C CA . ALA A 1 86 ? -3.637 23.205 -10.726 1.00 44.91 86 ALA A CA 1
ATOM 668 C C . ALA A 1 86 ? -3.481 24.679 -11.125 1.00 44.91 86 ALA A C 1
ATOM 670 O O . ALA A 1 86 ? -4.331 25.516 -10.821 1.00 44.91 86 ALA A O 1
ATOM 671 N N . ASN A 1 87 ? -2.346 24.991 -11.747 1.00 42.53 87 ASN A N 1
ATOM 672 C CA . ASN A 1 87 ? -2.119 26.231 -12.472 1.00 42.53 87 ASN A CA 1
ATOM 673 C C . ASN A 1 87 ? -3.285 26.443 -13.453 1.00 42.53 87 ASN A C 1
ATOM 675 O O . ASN A 1 87 ? -3.378 25.777 -14.482 1.00 42.53 87 ASN A O 1
ATOM 679 N N . ALA A 1 88 ? -4.196 27.348 -13.103 1.00 43.34 88 ALA A N 1
ATOM 680 C CA . ALA A 1 88 ? -5.121 27.956 -14.043 1.00 43.34 88 ALA A CA 1
ATOM 681 C C . ALA A 1 88 ? -4.350 29.072 -14.761 1.00 43.34 88 ALA A C 1
ATOM 683 O O . ALA A 1 88 ? -4.344 30.215 -14.310 1.00 43.34 88 ALA A O 1
ATOM 684 N N . ASP A 1 89 ? -3.635 28.701 -15.823 1.00 45.16 89 ASP A N 1
ATOM 685 C CA . ASP A 1 89 ? -3.116 29.645 -16.813 1.00 45.16 89 ASP A CA 1
ATOM 686 C C . ASP A 1 89 ? -4.306 30.213 -17.600 1.00 45.16 89 ASP A C 1
ATOM 688 O O . ASP A 1 89 ? -5.143 29.464 -18.119 1.00 45.16 89 ASP A O 1
ATOM 692 N N . GLY A 1 90 ? -4.412 31.538 -17.611 1.00 42.16 90 GLY A N 1
ATOM 693 C CA . GLY A 1 90 ? -5.388 32.326 -18.353 1.00 42.16 90 GLY A CA 1
ATOM 694 C C . GLY A 1 90 ? -4.742 33.606 -18.848 1.00 42.16 90 GLY A C 1
ATOM 695 O O . GLY A 1 90 ? -3.841 34.114 -18.142 1.00 42.16 90 GLY A O 1
#

Radius of gyration: 16.27 Å; chains: 1; bounding box: 35×49×38 Å

Foldseek 3Di:
DPQKDWDPDADPVPRHTKIKDFPVVPCQAQQWHQVCVVPVVVDPRPDIDGRPQLRNRRMWIADPVPGDTCSVVVVVVCCVVVVPDPPPDD